Protein AF-A0A327UAU3-F1 (afdb_monomer)

Secondary structure (DSSP, 8-state):
----------------PPPPPTT-GGGSTT--TT----TTSSPS---TTTT-S--GGG---SSTTHHHHHHHHHHHHHHHHHHHHHHHH-

Solvent-accessible surface area (backbone atoms only — not comparable to full-atom values): 6390 Å² total; per-residue (Å²): 135,93,84,80,87,87,87,83,86,89,75,88,76,75,81,72,75,77,76,82,59,91,88,41,77,90,71,50,89,72,44,57,100,83,75,61,59,63,95,74,77,60,71,75,80,76,64,88,56,76,80,72,62,82,69,67,92,76,57,80,90,74,68,71,78,55,54,60,53,52,53,50,52,52,53,52,50,54,52,50,53,51,52,51,54,54,63,71,74,105

Mean predicted aligned error: 20.23 Å

Sequence (90 aa):
MYKSSPAANPGAMSEKHPDPDPDDPGHVPGLEPGGQVPPGETPPGEDSTAGAGPDERHNPAKGWSKAPVIVLAVIVAVFLVYFLAWAIEL

Structure (mmCIF, N/CA/C/O backbone):
data_AF-A0A327UAU3-F1
#
_entry.id   AF-A0A327UAU3-F1
#
loop_
_atom_site.group_PDB
_atom_site.id
_atom_site.type_symbol
_atom_site.label_atom_id
_atom_site.label_alt_id
_atom_site.label_comp_id
_atom_site.label_asym_id
_atom_site.label_entity_id
_atom_site.label_seq_id
_atom_site.pdbx_PDB_ins_code
_atom_site.Cartn_x
_atom_site.Cartn_y
_atom_site.Cartn_z
_atom_site.occupancy
_atom_site.B_iso_or_equiv
_atom_site.auth_seq_id
_atom_site.auth_comp_id
_atom_site.auth_asym_id
_atom_site.auth_atom_id
_atom_site.pdbx_PDB_model_num
ATOM 1 N N . MET A 1 1 ? -71.676 34.218 38.093 1.00 41.88 1 MET A N 1
ATOM 2 C CA . MET 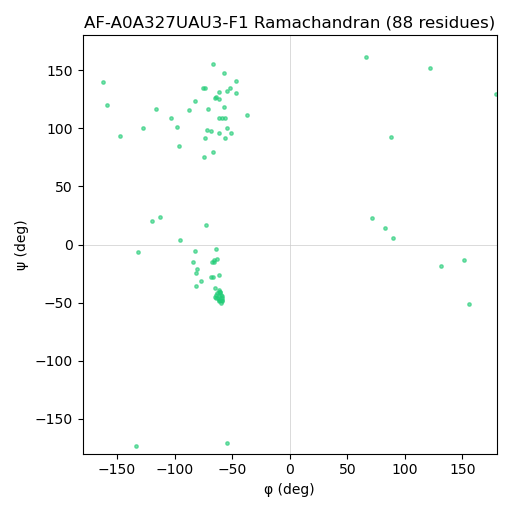A 1 1 ? -71.945 34.170 39.546 1.00 41.88 1 MET A CA 1
ATOM 3 C C . MET A 1 1 ? -70.613 34.288 40.270 1.00 41.88 1 MET A C 1
ATOM 5 O O . MET A 1 1 ? -69.825 33.359 40.209 1.00 41.88 1 MET A O 1
ATOM 9 N N . TYR A 1 2 ? -70.330 35.448 40.867 1.00 45.62 2 TYR A N 1
ATOM 10 C CA . TYR A 1 2 ? -69.241 35.600 41.839 1.00 45.62 2 TYR A CA 1
ATOM 11 C C . TYR A 1 2 ? -69.646 34.938 43.160 1.00 45.62 2 TYR A C 1
ATOM 13 O O . TYR A 1 2 ? -70.768 35.170 43.605 1.00 45.62 2 TYR A O 1
ATOM 21 N N . LYS A 1 3 ? -68.736 34.162 43.758 1.00 47.62 3 LYS A N 1
ATOM 22 C CA . LYS A 1 3 ? -68.613 33.787 45.186 1.00 47.62 3 LYS A CA 1
ATOM 23 C C . LYS A 1 3 ? -67.385 32.864 45.279 1.00 47.62 3 LYS A C 1
ATOM 25 O O . LYS A 1 3 ? -67.322 31.927 44.501 1.00 47.62 3 LYS A O 1
ATOM 30 N N . SER A 1 4 ? -66.378 32.992 46.131 1.00 50.22 4 SER A N 1
ATOM 31 C CA . SER A 1 4 ? -65.920 33.997 47.085 1.00 50.22 4 SER A CA 1
ATOM 32 C C . SER A 1 4 ? -64.449 33.645 47.380 1.00 50.22 4 SER A C 1
ATOM 34 O O . SER A 1 4 ? -64.101 32.474 47.480 1.00 50.22 4 SER A O 1
ATOM 36 N N . SER A 1 5 ? -63.624 34.682 47.485 1.00 53.97 5 SER A N 1
ATOM 37 C CA . SER A 1 5 ? -62.236 34.769 47.988 1.00 53.97 5 SER A CA 1
ATOM 38 C C . SER A 1 5 ? -62.069 34.211 49.432 1.00 53.97 5 SER A C 1
ATOM 40 O O . SER A 1 5 ? -63.092 33.901 50.044 1.00 53.97 5 SER A O 1
ATOM 42 N N . PRO A 1 6 ? -60.920 34.364 50.134 1.00 66.12 6 PRO A N 1
ATOM 43 C CA . PRO A 1 6 ? -59.498 34.066 49.861 1.00 66.12 6 PRO A CA 1
ATOM 44 C C . PRO A 1 6 ? -58.818 33.338 51.065 1.00 66.12 6 PRO A C 1
ATOM 46 O O . PRO A 1 6 ? -59.459 33.093 52.083 1.00 66.12 6 PRO A O 1
ATOM 49 N N . ALA A 1 7 ? -57.493 33.132 50.986 1.00 47.19 7 ALA A N 1
ATOM 50 C CA . ALA A 1 7 ? -56.503 33.307 52.075 1.00 47.19 7 ALA A CA 1
ATOM 51 C C . ALA A 1 7 ? -55.648 32.088 52.485 1.00 47.19 7 ALA A C 1
ATOM 53 O O . ALA A 1 7 ? -56.080 30.944 52.426 1.00 47.19 7 ALA A O 1
ATOM 54 N N . ALA A 1 8 ? -54.455 32.446 52.989 1.00 41.75 8 ALA A N 1
ATOM 55 C CA . ALA A 1 8 ? -53.352 31.657 53.559 1.00 41.75 8 ALA A CA 1
ATOM 56 C C . ALA A 1 8 ? -52.335 31.162 52.502 1.00 41.75 8 ALA A C 1
ATOM 58 O O . ALA A 1 8 ? -52.603 30.205 51.794 1.00 41.75 8 ALA A O 1
ATOM 59 N N . ASN A 1 9 ? -51.236 31.868 52.188 1.00 53.56 9 ASN A N 1
ATOM 60 C CA . ASN A 1 9 ? -50.100 32.332 53.019 1.00 53.56 9 ASN A CA 1
ATOM 61 C C . ASN A 1 9 ? -49.238 31.161 53.560 1.00 53.56 9 ASN A C 1
ATOM 63 O O . ASN A 1 9 ? -49.727 30.048 53.698 1.00 53.56 9 ASN A O 1
ATOM 67 N N . PRO A 1 10 ? -47.994 31.408 53.988 1.00 50.56 10 PRO A N 1
ATOM 68 C CA . PRO A 1 10 ? -46.739 31.413 53.245 1.00 50.56 10 PRO A CA 1
ATOM 69 C C . PRO A 1 10 ? -45.837 30.294 53.794 1.00 50.56 10 PRO A C 1
ATOM 71 O O . PRO A 1 10 ? -45.440 30.310 54.956 1.00 50.56 10 PRO A O 1
ATOM 74 N N . GLY A 1 11 ? -45.492 29.301 52.992 1.00 39.94 11 GLY A N 1
ATOM 75 C CA . GLY A 1 11 ? -44.721 28.178 53.509 1.00 39.94 11 GLY A CA 1
ATOM 76 C C . GLY A 1 11 ? -43.819 27.646 52.437 1.00 39.94 11 GLY A C 1
ATOM 77 O O . GLY A 1 11 ? -44.240 26.817 51.643 1.00 39.94 11 GLY A O 1
ATOM 78 N N . ALA A 1 12 ? -42.589 28.142 52.417 1.00 49.09 12 ALA A N 1
ATOM 79 C CA . ALA A 1 12 ? -41.477 27.455 51.799 1.00 49.09 12 ALA A CA 1
ATOM 80 C C . ALA A 1 12 ? -41.441 26.011 52.330 1.00 49.09 12 ALA A C 1
ATOM 82 O O . ALA A 1 12 ? -40.920 25.761 53.417 1.00 49.09 12 ALA A O 1
ATOM 83 N N . MET A 1 13 ? -42.026 25.060 51.598 1.00 49.16 13 MET A N 1
ATOM 84 C CA . MET A 1 13 ? -41.713 23.655 51.808 1.00 49.16 13 MET A CA 1
ATOM 85 C C . MET A 1 13 ? -40.328 23.443 51.218 1.00 49.16 13 MET A C 1
ATOM 87 O O . MET A 1 13 ? -40.152 23.241 50.023 1.00 49.16 13 MET A O 1
ATOM 91 N N . SER A 1 14 ? -39.338 23.600 52.091 1.00 51.03 14 SER A N 1
ATOM 92 C CA . SER A 1 14 ? -38.020 23.017 51.921 1.00 51.03 14 SER A CA 1
ATOM 93 C C . SER A 1 14 ? -38.223 21.517 51.705 1.00 51.03 14 SER A C 1
ATOM 95 O O . SER A 1 14 ? -38.501 20.788 52.659 1.00 51.03 14 SER A O 1
ATOM 97 N N . GLU A 1 15 ? -38.161 21.070 50.451 1.00 52.31 15 GLU A N 1
ATOM 98 C CA . GLU A 1 15 ? -38.041 19.656 50.101 1.00 52.31 15 GLU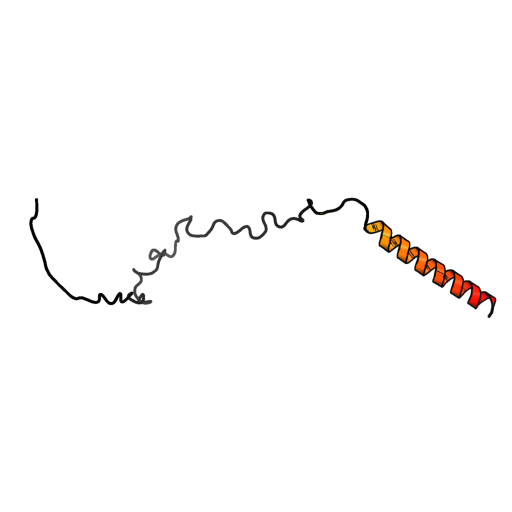 A CA 1
ATOM 99 C C . GLU A 1 15 ? -36.668 19.177 50.585 1.00 52.31 15 GLU A C 1
ATOM 101 O O . GLU A 1 15 ? -35.694 19.094 49.841 1.00 52.31 15 GLU A O 1
ATOM 106 N N . LYS A 1 16 ? -36.566 18.893 51.886 1.00 54.41 16 LYS A N 1
ATOM 107 C CA . LYS A 1 16 ? -35.524 18.008 52.393 1.00 54.41 16 LYS A CA 1
ATOM 108 C C . LYS A 1 16 ? -35.867 16.617 51.878 1.00 54.41 16 LYS A C 1
ATOM 110 O O . LYS A 1 16 ? -36.701 15.936 52.469 1.00 54.41 16 LYS A O 1
ATOM 115 N N . HIS A 1 17 ? -35.231 16.206 50.785 1.00 53.22 17 HIS A N 1
ATOM 116 C CA . HIS A 1 17 ? -35.063 14.784 50.517 1.00 53.22 17 HIS A CA 1
ATOM 117 C C . HIS A 1 17 ? -34.325 14.187 51.727 1.00 53.22 17 HIS A C 1
ATOM 119 O O . HIS A 1 17 ? -33.234 14.670 52.048 1.00 53.22 17 HIS A O 1
ATOM 125 N N . PRO A 1 18 ? -34.915 13.232 52.464 1.00 64.56 18 PRO A N 1
ATOM 126 C CA . PRO A 1 18 ? -34.171 12.521 53.488 1.00 64.56 18 PRO A CA 1
ATOM 127 C C . PRO A 1 18 ? -33.058 11.731 52.792 1.00 64.56 18 PRO A C 1
ATOM 129 O O . PRO A 1 18 ? -33.324 11.003 51.836 1.00 64.56 18 PRO A O 1
ATOM 132 N N . ASP A 1 19 ? -31.816 11.919 53.241 1.00 59.03 19 ASP A N 1
ATOM 133 C CA . ASP A 1 19 ? -30.721 11.027 52.857 1.00 59.03 19 ASP A CA 1
ATOM 134 C C . ASP A 1 19 ? -31.076 9.616 53.353 1.00 59.03 19 ASP A C 1
ATOM 136 O O . ASP A 1 19 ? -31.486 9.481 54.512 1.00 59.03 19 ASP A 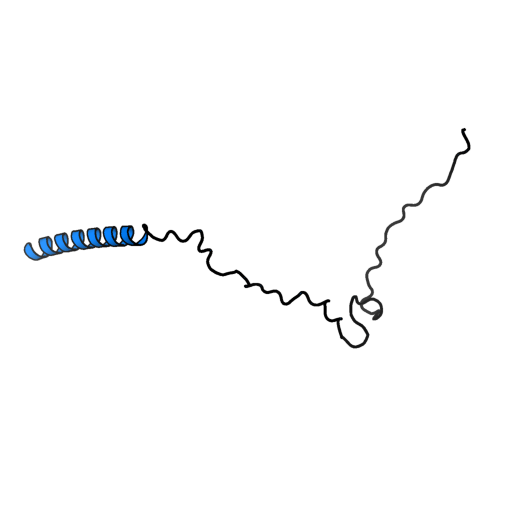O 1
ATOM 140 N N . PRO A 1 20 ? -30.976 8.578 52.505 1.00 61.72 20 PRO A N 1
ATOM 141 C CA . PRO A 1 20 ? -31.264 7.216 52.926 1.00 61.72 20 PRO A CA 1
ATOM 142 C C . PRO A 1 20 ? -30.242 6.781 53.982 1.00 61.72 20 PRO A C 1
ATOM 144 O O . PRO A 1 20 ? -29.032 6.869 53.767 1.00 61.72 20 PRO A O 1
ATOM 147 N N . ASP A 1 21 ? -30.747 6.332 55.129 1.00 60.53 21 ASP A N 1
ATOM 148 C CA . ASP A 1 21 ? -29.943 5.787 56.218 1.00 60.53 21 ASP A CA 1
ATOM 149 C C . ASP A 1 21 ? -29.386 4.413 55.792 1.00 60.53 21 ASP A C 1
ATOM 151 O O . ASP A 1 21 ? -30.176 3.499 55.533 1.00 60.53 21 ASP A O 1
ATOM 155 N N . PRO A 1 22 ? -28.054 4.236 55.674 1.00 58.88 22 PRO A N 1
ATOM 156 C CA . PRO A 1 22 ? -27.464 2.956 55.284 1.00 58.88 22 PRO A CA 1
ATOM 157 C C . PRO A 1 22 ? -27.689 1.845 56.323 1.00 58.88 22 PRO A C 1
ATOM 159 O O . PRO A 1 22 ? -27.506 0.674 55.990 1.00 58.88 22 PRO A O 1
ATOM 162 N N . ASP A 1 23 ? -28.093 2.194 57.549 1.00 60.66 23 ASP A N 1
ATOM 163 C CA . ASP A 1 23 ? -28.357 1.255 58.637 1.00 60.66 23 ASP A CA 1
ATOM 164 C C . ASP A 1 23 ? -29.847 0.856 58.748 1.00 60.66 23 ASP A C 1
ATOM 166 O O . ASP A 1 23 ? -30.198 0.090 59.649 1.00 60.66 23 ASP A O 1
ATOM 170 N N . ASP A 1 24 ? -30.722 1.317 57.835 1.00 61.28 24 ASP A N 1
ATOM 171 C CA . ASP A 1 24 ? -32.130 0.898 57.723 1.00 61.28 24 ASP A CA 1
ATOM 172 C C . ASP A 1 24 ? -32.317 -0.183 56.628 1.00 61.28 24 ASP A C 1
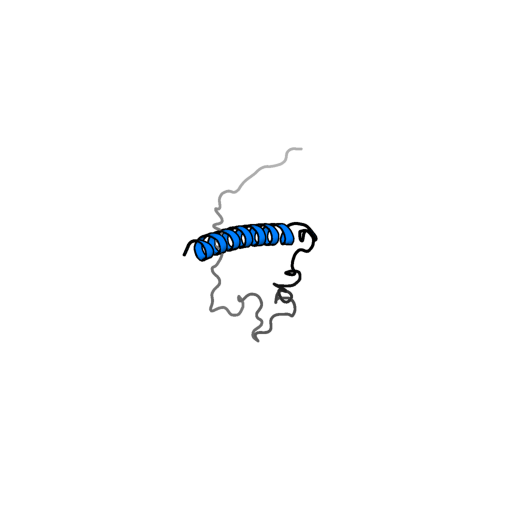ATOM 174 O O . ASP A 1 24 ? -32.424 0.132 55.436 1.00 61.28 24 ASP A O 1
ATOM 178 N N . PRO A 1 25 ? -32.429 -1.480 56.991 1.00 57.62 25 PRO A N 1
ATOM 179 C CA . PRO A 1 25 ? -32.616 -2.570 56.033 1.00 57.62 25 PRO A CA 1
ATOM 180 C C . PRO A 1 25 ? -33.962 -2.509 55.297 1.00 57.62 25 PRO A C 1
ATOM 182 O O . PRO A 1 25 ? -34.158 -3.242 54.332 1.00 57.62 25 PRO A O 1
ATOM 185 N N . GLY A 1 26 ? -34.914 -1.690 55.760 1.00 57.16 26 GLY A N 1
ATOM 186 C CA . GLY A 1 26 ? -36.206 -1.477 55.109 1.00 57.16 26 GLY A CA 1
ATOM 187 C C . GLY A 1 26 ? -36.163 -0.458 53.968 1.00 57.16 26 GLY A C 1
ATOM 188 O O . GLY A 1 26 ? -37.173 -0.272 53.288 1.00 57.16 26 GLY A O 1
ATOM 189 N N . HIS A 1 27 ? -35.023 0.209 53.760 1.00 55.66 27 HIS A N 1
ATOM 190 C CA . HIS A 1 27 ? -34.831 1.261 52.758 1.00 55.66 27 HIS A CA 1
ATOM 191 C C . HIS A 1 27 ? -33.749 0.935 51.718 1.00 55.66 27 HIS A C 1
ATOM 193 O O . HIS A 1 27 ? -33.270 1.832 51.026 1.00 55.66 27 HIS A O 1
ATOM 199 N N . VAL A 1 28 ? -33.395 -0.343 51.540 1.00 56.00 28 VAL A N 1
ATOM 200 C CA . VAL A 1 28 ? -32.605 -0.788 50.381 1.00 56.00 28 VAL A CA 1
ATOM 201 C C . VAL A 1 28 ? -33.541 -1.121 49.209 1.00 56.00 28 VAL A C 1
ATOM 203 O O . VAL A 1 28 ? -34.356 -2.041 49.314 1.00 56.00 28 VAL A O 1
ATOM 206 N N . PRO A 1 29 ? -33.480 -0.392 48.078 1.00 59.25 29 PRO A N 1
ATOM 207 C CA . PRO A 1 29 ? -34.287 -0.733 46.912 1.00 59.25 29 PRO A CA 1
ATOM 208 C C . PRO A 1 29 ? -33.924 -2.135 46.393 1.00 59.25 29 PRO A C 1
ATOM 210 O O . PRO A 1 29 ? -32.760 -2.405 46.106 1.00 59.25 29 PRO A O 1
ATOM 213 N N . GLY A 1 30 ? -34.919 -3.018 46.262 1.00 57.16 30 GLY A N 1
ATOM 214 C CA . GLY A 1 30 ? -34.792 -4.297 45.547 1.00 57.16 30 GLY A CA 1
ATOM 215 C C . GLY A 1 30 ? -34.174 -5.474 46.312 1.00 57.16 30 GLY A C 1
ATOM 216 O O . GLY A 1 30 ? -33.808 -6.457 45.674 1.00 57.16 30 GLY A O 1
ATOM 217 N N . LEU A 1 31 ? -34.043 -5.416 47.641 1.00 58.81 31 LEU A N 1
ATOM 218 C CA . LEU A 1 31 ? -33.510 -6.534 48.428 1.00 58.81 31 LEU A CA 1
ATOM 219 C C . LEU A 1 31 ? -34.461 -6.897 49.574 1.00 58.81 31 LEU A C 1
ATOM 221 O O . LEU A 1 31 ? -34.429 -6.272 50.631 1.00 58.81 31 LEU A O 1
ATOM 225 N N . GLU A 1 32 ? -35.274 -7.947 49.422 1.00 62.41 32 GLU A N 1
ATOM 226 C CA . GLU A 1 32 ? -35.818 -8.628 50.597 1.00 62.41 32 GLU A CA 1
ATOM 227 C C . GLU A 1 32 ? -34.657 -9.121 51.492 1.00 62.41 32 GLU A C 1
ATOM 229 O O . GLU A 1 32 ? -33.600 -9.508 50.971 1.00 62.41 32 GLU A O 1
ATOM 234 N N . PRO A 1 33 ? -34.828 -9.168 52.832 1.00 58.59 33 PRO A N 1
ATOM 235 C CA . PRO A 1 33 ? -33.874 -9.802 53.743 1.00 58.59 33 PRO A CA 1
ATOM 236 C C . PRO A 1 33 ? -33.647 -11.274 53.347 1.00 58.59 33 PRO A C 1
ATOM 238 O O . PRO A 1 33 ? -34.403 -12.166 53.726 1.00 58.59 33 PRO A O 1
ATOM 241 N N . GLY A 1 34 ? -32.643 -11.528 52.508 1.00 63.22 34 GLY A N 1
ATOM 242 C CA . GLY A 1 34 ? -32.490 -12.797 51.789 1.00 63.22 34 GLY A CA 1
ATOM 243 C C . GLY A 1 34 ? -31.771 -12.693 50.438 1.00 63.22 34 GLY A C 1
ATOM 244 O O . GLY A 1 34 ? -31.344 -13.721 49.917 1.00 63.22 34 GLY A O 1
ATOM 245 N N . GLY A 1 35 ? -31.582 -11.483 49.895 1.00 67.06 35 GLY A N 1
ATOM 246 C CA . GLY A 1 35 ? -30.657 -11.229 48.780 1.00 67.06 35 GLY A CA 1
ATOM 247 C C . GLY A 1 35 ? -31.108 -11.770 47.420 1.00 67.06 35 GLY A C 1
ATOM 248 O O . GLY A 1 35 ? -30.271 -12.006 46.551 1.00 67.06 35 GLY A O 1
ATOM 249 N N . GLN A 1 36 ? -32.409 -11.993 47.231 1.00 60.94 36 GLN A N 1
ATOM 250 C CA . GLN A 1 36 ? -32.969 -12.423 45.951 1.00 60.94 36 GLN A CA 1
ATOM 251 C C . GLN A 1 36 ? -33.633 -11.227 45.273 1.00 60.94 36 GLN A C 1
ATOM 253 O O . GLN A 1 36 ? -34.676 -10.774 45.717 1.00 60.94 36 GLN A O 1
ATOM 258 N N . VAL A 1 37 ? -33.029 -10.722 44.199 1.00 61.75 37 VAL A N 1
ATOM 259 C CA . VAL A 1 37 ? -33.684 -9.761 43.302 1.00 61.75 37 VAL A CA 1
ATOM 260 C C . VAL A 1 37 ? -34.701 -10.507 42.423 1.00 61.75 37 VAL A C 1
ATOM 262 O O . VAL A 1 37 ? -34.365 -11.576 41.897 1.00 61.75 37 VAL A O 1
ATOM 265 N N . PRO A 1 38 ? -35.931 -9.995 42.236 1.00 64.12 38 PRO A N 1
ATOM 266 C CA . PRO A 1 38 ? -36.899 -10.588 41.322 1.00 64.12 38 PRO A CA 1
ATOM 267 C C . PRO A 1 38 ? -36.305 -10.802 39.916 1.00 64.12 38 PRO A C 1
ATOM 269 O O . PRO A 1 38 ? -35.657 -9.898 39.376 1.00 64.12 38 PRO A O 1
ATOM 272 N N . PRO A 1 39 ? -36.519 -11.975 39.286 1.00 65.12 39 PRO A N 1
ATOM 273 C CA . PRO A 1 39 ? -36.122 -12.205 37.901 1.00 65.12 39 PRO A CA 1
ATOM 274 C C . PRO A 1 39 ? -36.761 -11.150 36.983 1.00 65.12 39 PRO A C 1
ATOM 276 O O . PRO A 1 39 ? -37.972 -11.158 36.772 1.00 65.12 39 PRO A O 1
ATOM 279 N N . GLY A 1 40 ? -35.944 -10.226 36.470 1.00 61.81 40 GLY A N 1
ATOM 280 C CA . GLY A 1 40 ? -36.384 -9.056 35.697 1.00 61.81 40 GLY A CA 1
ATOM 281 C C . GLY A 1 40 ? -35.772 -7.723 36.147 1.00 61.81 40 GLY A C 1
ATOM 282 O O . GLY A 1 40 ? -35.754 -6.787 35.358 1.00 61.81 40 GLY A O 1
ATOM 283 N N . GLU A 1 41 ? -35.225 -7.652 37.367 1.00 61.84 41 GLU A N 1
ATOM 284 C CA . GLU A 1 41 ? -34.484 -6.481 37.887 1.00 61.84 41 GLU A CA 1
ATOM 285 C C . GLU A 1 41 ? -33.005 -6.474 37.452 1.00 61.84 41 GLU A C 1
ATOM 287 O O . GLU A 1 41 ? -32.315 -5.461 37.532 1.00 61.84 41 GLU A O 1
ATOM 292 N N . THR A 1 42 ? -32.496 -7.609 36.962 1.00 64.56 42 THR A N 1
ATOM 293 C CA . THR A 1 42 ? -31.262 -7.632 36.170 1.00 64.56 42 THR A CA 1
ATOM 294 C C . THR A 1 42 ? -31.647 -7.276 34.736 1.00 64.56 42 THR A C 1
ATOM 296 O O . THR A 1 42 ? -32.500 -7.975 34.177 1.00 64.56 42 THR A O 1
ATOM 299 N N . PRO A 1 43 ? -31.060 -6.229 34.122 1.00 63.94 43 PRO A N 1
ATOM 300 C CA . PRO A 1 43 ? -31.252 -5.959 32.703 1.00 63.94 43 PRO A CA 1
ATOM 301 C C . PRO A 1 43 ? -31.089 -7.256 31.892 1.00 63.94 43 PRO A C 1
ATOM 303 O O . PRO A 1 43 ? -30.221 -8.070 32.239 1.00 63.94 43 PRO A O 1
ATOM 306 N N . PRO A 1 44 ? -31.914 -7.494 30.848 1.00 70.62 44 PRO A N 1
ATOM 307 C CA . PRO A 1 44 ? -31.713 -8.619 29.941 1.00 70.62 44 PRO A CA 1
ATOM 308 C C . PRO A 1 44 ? -30.243 -8.648 29.554 1.00 70.62 44 PRO A C 1
ATOM 310 O O . PRO A 1 44 ? -29.721 -7.583 29.224 1.00 70.62 44 PRO A O 1
ATOM 313 N N . GLY A 1 45 ? -29.605 -9.823 29.661 1.00 62.62 45 GLY A N 1
ATOM 314 C CA . GLY A 1 45 ? -28.164 -9.984 29.472 1.00 62.62 45 GLY A CA 1
ATOM 315 C C . GLY A 1 45 ? -27.686 -9.074 28.355 1.00 62.62 45 GLY A C 1
ATOM 316 O O . GLY A 1 45 ? -28.130 -9.228 27.218 1.00 62.62 45 GLY A O 1
ATOM 317 N N . GLU A 1 46 ? -26.913 -8.060 28.737 1.00 59.56 46 GLU A N 1
ATOM 318 C CA . GLU A 1 46 ? -26.515 -6.976 27.857 1.00 59.56 46 GLU A CA 1
ATOM 319 C C . GLU A 1 46 ? -25.717 -7.598 26.722 1.00 59.56 46 GLU A C 1
ATOM 321 O O . GLU A 1 46 ? -24.527 -7.889 26.868 1.00 59.56 46 GLU A O 1
ATOM 326 N N . ASP A 1 47 ? -26.379 -7.873 25.602 1.00 61.84 47 ASP A N 1
ATOM 327 C CA . ASP A 1 47 ? -25.718 -8.401 24.427 1.00 61.84 47 ASP A CA 1
ATOM 328 C C . ASP A 1 47 ? -24.941 -7.244 23.794 1.00 61.84 47 ASP A C 1
ATOM 330 O O . ASP A 1 47 ? -25.346 -6.631 22.811 1.00 61.84 47 ASP A O 1
ATOM 334 N N . SER A 1 48 ? -23.816 -6.899 24.428 1.00 64.00 48 SER A N 1
ATOM 335 C CA . SER A 1 48 ? -22.917 -5.799 24.059 1.00 64.00 48 SER A CA 1
ATOM 336 C C . SER A 1 48 ? -22.263 -6.021 22.692 1.00 64.00 48 SER A C 1
ATOM 338 O O . SER A 1 48 ? -21.509 -5.179 22.206 1.00 64.00 48 SER A O 1
ATOM 340 N N . THR A 1 49 ? -22.526 -7.174 22.075 1.00 69.06 49 THR A N 1
ATOM 341 C CA . THR A 1 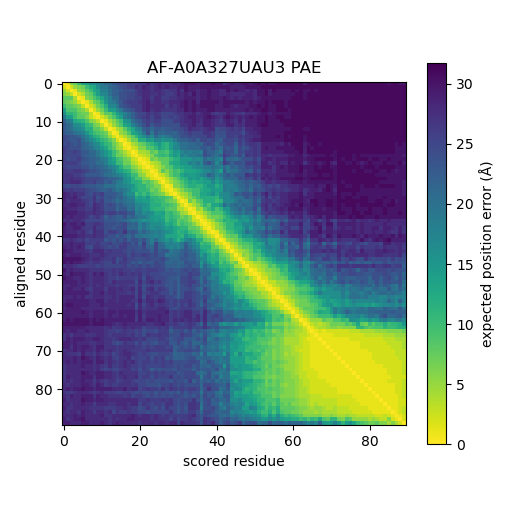49 ? -21.930 -7.604 20.815 1.00 69.06 49 THR A CA 1
ATOM 342 C C . THR A 1 49 ? -22.944 -8.111 19.792 1.00 69.06 49 THR A C 1
ATOM 344 O O . THR A 1 49 ? -22.553 -8.335 18.643 1.00 69.06 49 THR A O 1
ATOM 347 N N . ALA A 1 50 ? -24.231 -8.253 20.138 1.00 66.81 50 ALA A N 1
ATOM 348 C CA . ALA A 1 50 ? -25.274 -8.578 19.168 1.00 66.81 50 ALA A CA 1
ATOM 349 C C . ALA A 1 50 ? -25.323 -7.502 18.084 1.00 66.81 50 ALA A C 1
ATOM 351 O O . ALA A 1 50 ? -25.736 -6.368 18.310 1.00 66.81 50 ALA A O 1
ATOM 352 N N . GLY A 1 51 ? -24.883 -7.863 16.880 1.00 67.38 51 GLY A N 1
ATOM 353 C CA . GLY A 1 51 ? -24.848 -6.947 15.743 1.00 67.38 51 GLY A CA 1
ATOM 354 C C . GLY A 1 51 ? -23.557 -6.139 15.593 1.00 67.38 51 GLY A C 1
ATOM 355 O O . GLY A 1 51 ? -23.472 -5.354 14.656 1.00 67.38 51 GLY A O 1
ATOM 356 N N . ALA A 1 52 ? -22.519 -6.378 16.405 1.00 74.44 52 ALA A N 1
ATOM 357 C CA . ALA A 1 52 ? -21.178 -5.803 16.207 1.00 74.44 52 ALA A CA 1
ATOM 358 C C . ALA A 1 52 ? -20.403 -6.434 15.024 1.00 74.44 52 ALA A C 1
ATOM 360 O O . ALA A 1 52 ? -19.179 -6.321 14.928 1.00 74.44 52 ALA A O 1
ATOM 361 N N . GLY A 1 53 ? -21.108 -7.134 14.131 1.00 76.50 53 GLY A N 1
ATOM 362 C CA . GLY A 1 53 ? -20.544 -7.661 12.899 1.00 76.50 53 GLY A CA 1
ATOM 363 C C . GLY A 1 53 ? -20.143 -6.528 11.944 1.00 76.50 53 GLY A C 1
ATOM 364 O O . GLY A 1 53 ? -20.693 -5.427 12.026 1.00 76.50 53 GLY A O 1
ATOM 365 N N . PRO A 1 54 ? -19.189 -6.769 11.031 1.00 74.94 54 PRO A N 1
ATOM 366 C CA . PRO A 1 54 ? -18.803 -5.781 10.032 1.00 74.94 54 PRO A CA 1
ATOM 367 C C . PRO A 1 54 ? -20.017 -5.294 9.230 1.00 74.94 54 PRO A C 1
ATOM 369 O O . PRO A 1 54 ? -20.806 -6.101 8.745 1.00 74.94 54 PRO A O 1
ATOM 372 N N . ASP A 1 55 ? -20.160 -3.976 9.062 1.00 77.19 55 ASP A N 1
ATOM 373 C CA . ASP A 1 55 ? -21.203 -3.418 8.201 1.00 77.19 55 ASP A CA 1
ATOM 374 C C . ASP A 1 55 ? -20.869 -3.675 6.725 1.00 77.19 55 ASP A C 1
ATOM 376 O O . ASP A 1 55 ? -20.099 -2.952 6.088 1.00 77.19 55 ASP A O 1
ATOM 380 N N . GLU A 1 56 ? -21.472 -4.719 6.167 1.00 76.44 56 GLU A N 1
ATOM 381 C CA . GLU A 1 56 ? -21.263 -5.147 4.784 1.00 76.44 56 GLU A CA 1
ATOM 382 C C . GLU A 1 56 ? -21.810 -4.143 3.755 1.00 76.44 56 GLU A C 1
ATOM 384 O O . GLU A 1 56 ? -21.418 -4.190 2.587 1.00 76.44 56 GLU A O 1
ATOM 389 N N . ARG A 1 57 ? -22.654 -3.181 4.173 1.00 76.44 57 ARG A N 1
ATOM 390 C CA . ARG A 1 57 ? -23.192 -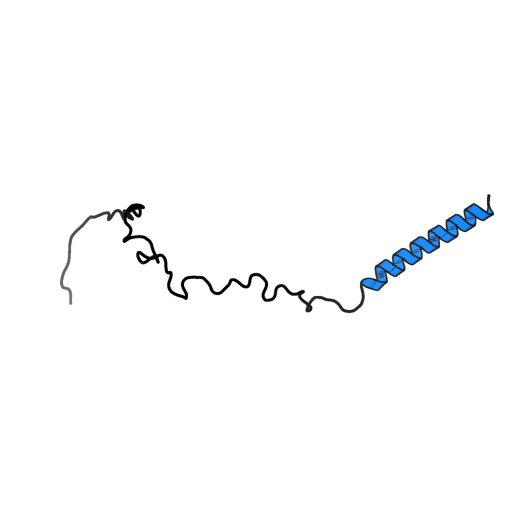2.122 3.294 1.00 76.44 57 ARG A CA 1
ATOM 391 C C . ARG A 1 57 ? -22.097 -1.229 2.710 1.00 76.44 57 ARG A C 1
ATOM 393 O O . ARG A 1 57 ? -22.277 -0.676 1.627 1.00 76.44 57 ARG A O 1
ATOM 400 N N . HIS A 1 58 ? -20.963 -1.117 3.401 1.00 69.25 58 HIS A N 1
ATOM 401 C CA . HIS A 1 58 ? -19.834 -0.265 3.027 1.00 69.25 58 HIS A CA 1
ATOM 402 C C . HIS A 1 58 ? -18.588 -1.067 2.638 1.00 69.25 58 HIS A C 1
ATOM 404 O O . HIS A 1 58 ? -17.476 -0.549 2.711 1.00 69.25 58 HIS A O 1
ATOM 410 N N . ASN A 1 59 ? -18.757 -2.321 2.208 1.00 69.44 59 ASN A N 1
ATOM 411 C CA . ASN A 1 59 ? -17.675 -3.146 1.682 1.00 69.44 59 ASN A CA 1
ATOM 412 C C . ASN A 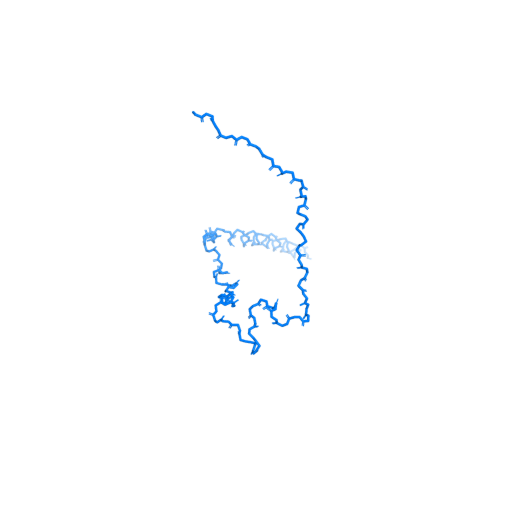1 59 ? -17.655 -3.084 0.141 1.00 69.44 59 ASN A C 1
ATOM 414 O O . ASN A 1 59 ? -18.260 -3.939 -0.515 1.00 69.44 59 ASN A O 1
ATOM 418 N N . PRO A 1 60 ? -17.015 -2.075 -0.489 1.00 71.06 60 PRO A N 1
ATOM 419 C CA . PRO A 1 60 ? -16.976 -1.984 -1.942 1.00 71.06 60 PRO A CA 1
ATOM 420 C C . PRO A 1 60 ? -16.262 -3.212 -2.525 1.00 71.06 60 PRO A C 1
ATOM 422 O O . PRO A 1 60 ? -15.044 -3.353 -2.439 1.00 71.06 60 PRO A O 1
ATOM 425 N N . ALA A 1 61 ? -17.028 -4.093 -3.174 1.00 64.62 61 ALA A N 1
ATOM 426 C CA . ALA A 1 61 ? -16.580 -5.412 -3.631 1.00 64.62 61 ALA A CA 1
ATOM 427 C C . ALA A 1 61 ? -15.461 -5.397 -4.693 1.00 64.62 61 ALA A C 1
ATOM 429 O O . ALA A 1 61 ? -14.902 -6.442 -5.042 1.00 64.62 61 ALA A O 1
ATOM 430 N N . LYS A 1 62 ? -15.154 -4.244 -5.293 1.00 66.06 62 LYS A N 1
ATOM 431 C CA . LYS A 1 62 ? -14.208 -4.181 -6.405 1.00 66.06 62 LYS A CA 1
ATOM 432 C C . LYS A 1 62 ? -13.643 -2.776 -6.567 1.00 66.06 62 LYS A C 1
ATOM 434 O O . LYS A 1 62 ? -14.373 -1.845 -6.874 1.00 66.06 62 LYS A O 1
ATOM 439 N N . GLY A 1 63 ? -12.325 -2.642 -6.460 1.00 70.00 63 GLY A N 1
ATOM 440 C CA . GLY A 1 63 ? -11.630 -1.486 -7.030 1.00 70.00 63 GLY A CA 1
ATOM 441 C C . GLY A 1 63 ? -10.305 -1.186 -6.359 1.00 70.00 63 GLY A C 1
ATOM 442 O O . GLY A 1 63 ? -9.279 -1.113 -7.032 1.00 70.00 63 GLY A O 1
ATOM 443 N N . TRP A 1 64 ? -10.304 -1.086 -5.032 1.00 79.31 64 TRP A N 1
ATOM 444 C CA . TRP A 1 64 ? -9.148 -0.533 -4.332 1.00 79.31 64 TRP A CA 1
ATOM 445 C C . TRP A 1 64 ? -8.006 -1.528 -4.119 1.00 79.31 64 TRP A C 1
ATOM 447 O O . TRP A 1 64 ? -6.864 -1.111 -4.078 1.00 79.31 64 TRP A O 1
ATOM 457 N N . SER A 1 65 ? -8.246 -2.842 -4.091 1.00 78.81 65 SER A N 1
ATOM 458 C CA . SER A 1 65 ? -7.160 -3.818 -3.876 1.00 78.81 65 SER A CA 1
ATOM 459 C C . SER A 1 65 ? -6.144 -3.875 -5.022 1.00 78.81 65 SER A C 1
ATOM 461 O O . SER A 1 65 ? -4.988 -4.216 -4.804 1.00 78.81 65 SER A O 1
ATOM 463 N N . LYS A 1 66 ? -6.552 -3.559 -6.258 1.00 87.31 66 LYS A N 1
ATOM 464 C CA . LYS A 1 66 ? -5.666 -3.676 -7.428 1.00 87.31 66 LYS A CA 1
ATOM 465 C C . LYS A 1 66 ? -4.735 -2.479 -7.580 1.00 87.31 66 LYS A C 1
ATOM 467 O O . LYS A 1 66 ? -3.598 -2.655 -8.002 1.00 87.31 66 LYS A O 1
ATOM 472 N N . ALA A 1 67 ? -5.208 -1.279 -7.252 1.00 91.25 67 ALA A N 1
ATOM 473 C CA . ALA A 1 67 ? -4.451 -0.055 -7.494 1.00 91.25 67 ALA A CA 1
ATOM 474 C C . ALA A 1 67 ? -3.110 -0.014 -6.723 1.00 91.25 67 ALA A C 1
ATOM 476 O O . ALA A 1 67 ? -2.085 0.174 -7.375 1.00 91.25 67 ALA A O 1
ATOM 477 N N . PRO A 1 68 ? -3.045 -0.295 -5.404 1.00 93.56 68 PRO A N 1
ATOM 478 C CA . PRO A 1 68 ? -1.785 -0.352 -4.664 1.00 93.56 68 PRO A CA 1
ATOM 479 C C . PRO A 1 68 ? -0.833 -1.429 -5.190 1.00 93.56 68 PRO A C 1
ATOM 481 O O . PRO A 1 68 ? 0.365 -1.188 -5.291 1.00 93.56 68 PRO A O 1
ATOM 484 N N . VAL A 1 69 ? -1.362 -2.596 -5.578 1.00 95.75 69 VAL A N 1
ATOM 485 C CA . VAL A 1 69 ? -0.554 -3.700 -6.122 1.00 95.75 69 VAL A CA 1
ATOM 486 C C . VAL A 1 69 ? 0.107 -3.296 -7.440 1.00 95.75 69 VAL A C 1
ATOM 488 O O . VAL A 1 69 ? 1.294 -3.545 -7.633 1.00 9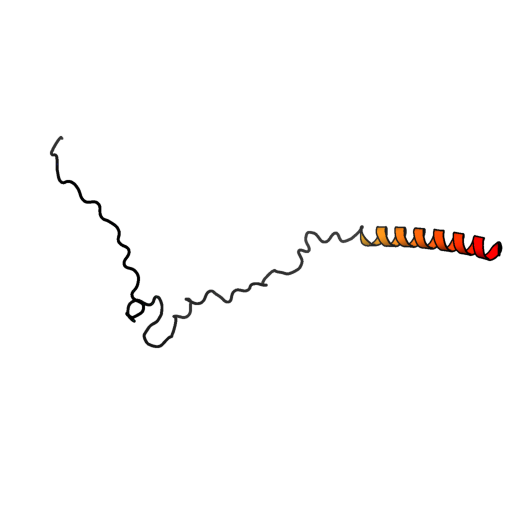5.75 69 VAL A O 1
ATOM 491 N N . ILE A 1 70 ? -0.635 -2.633 -8.331 1.00 96.56 70 ILE A N 1
ATOM 492 C CA . ILE A 1 70 ? -0.102 -2.142 -9.609 1.00 96.56 70 ILE A CA 1
ATOM 493 C C . ILE A 1 70 ? 0.961 -1.065 -9.371 1.00 96.56 70 ILE A C 1
ATOM 495 O O . ILE A 1 70 ? 2.030 -1.129 -9.972 1.00 96.56 70 ILE A O 1
ATOM 499 N N . VAL A 1 71 ? 0.704 -0.109 -8.473 1.00 97.38 71 VAL A N 1
ATOM 500 C CA . VAL A 1 71 ? 1.674 0.943 -8.123 1.00 97.38 71 VAL A CA 1
ATOM 501 C C . VAL A 1 71 ? 2.971 0.330 -7.593 1.00 97.38 71 VAL A C 1
ATOM 503 O O . VAL A 1 71 ? 4.052 0.687 -8.057 1.00 97.38 71 VAL A O 1
ATOM 506 N N . LEU A 1 72 ? 2.871 -0.641 -6.683 1.00 98.19 72 LEU A N 1
ATOM 507 C CA . LEU A 1 72 ? 4.031 -1.344 -6.140 1.00 98.19 72 LEU A CA 1
ATOM 508 C C . LEU A 1 72 ? 4.814 -2.081 -7.238 1.00 98.19 72 LEU A C 1
ATOM 510 O O . LEU A 1 72 ? 6.038 -1.981 -7.289 1.00 98.19 72 LEU A O 1
ATOM 514 N N . ALA A 1 73 ? 4.120 -2.781 -8.140 1.00 98.25 73 ALA A N 1
ATOM 515 C CA . ALA A 1 73 ? 4.748 -3.501 -9.245 1.00 98.25 73 A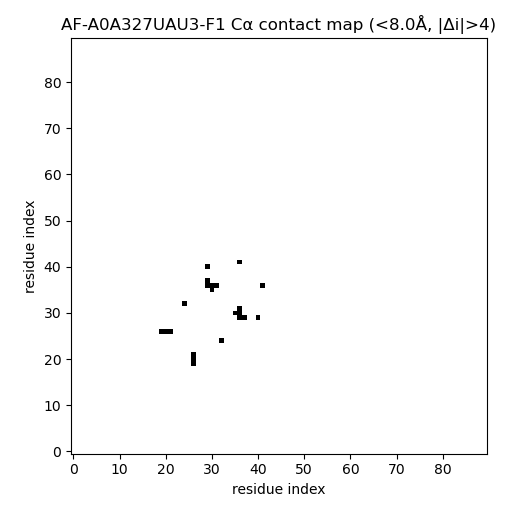LA A CA 1
ATOM 516 C C . ALA A 1 73 ? 5.531 -2.563 -10.180 1.00 98.25 73 ALA A C 1
ATOM 518 O O . ALA A 1 73 ? 6.644 -2.894 -10.587 1.00 98.25 73 ALA A O 1
ATOM 519 N N . VAL A 1 74 ? 4.988 -1.377 -10.478 1.00 98.62 74 VAL A N 1
ATOM 520 C CA . VAL A 1 74 ? 5.681 -0.356 -11.282 1.00 98.62 74 VAL A CA 1
ATOM 521 C C . VAL A 1 74 ? 6.934 0.144 -10.566 1.00 98.62 74 VAL A C 1
ATOM 523 O O . VAL A 1 74 ? 7.995 0.208 -11.180 1.00 98.62 74 VAL A O 1
ATOM 526 N N . ILE A 1 75 ? 6.840 0.451 -9.269 1.00 98.75 75 ILE A N 1
ATOM 527 C CA . ILE A 1 75 ? 7.990 0.902 -8.473 1.00 98.75 75 ILE A CA 1
ATOM 528 C C . ILE A 1 75 ? 9.100 -0.156 -8.495 1.00 98.75 75 ILE A C 1
ATOM 530 O O . ILE A 1 75 ? 10.248 0.163 -8.801 1.00 98.75 75 ILE A O 1
ATOM 534 N N . VAL A 1 76 ? 8.759 -1.422 -8.237 1.00 98.69 76 VAL A N 1
ATOM 535 C CA . VAL A 1 76 ? 9.717 -2.539 -8.281 1.00 98.69 76 VAL A CA 1
ATOM 536 C C . VAL A 1 76 ? 10.359 -2.662 -9.664 1.00 98.69 76 VAL A C 1
ATOM 538 O O . VAL A 1 76 ? 11.575 -2.807 -9.751 1.00 98.69 76 VAL A O 1
ATOM 541 N N . ALA A 1 77 ? 9.578 -2.558 -10.742 1.00 98.62 77 ALA A N 1
ATOM 542 C CA . ALA A 1 77 ? 10.106 -2.617 -12.103 1.00 98.62 77 ALA A CA 1
ATOM 543 C C . ALA A 1 77 ? 11.117 -1.493 -12.387 1.00 98.62 77 ALA A C 1
ATOM 545 O O . ALA A 1 77 ? 12.164 -1.754 -12.975 1.00 98.62 77 ALA A O 1
ATOM 546 N N . VAL A 1 78 ? 10.851 -0.266 -11.924 1.00 98.69 78 VAL A N 1
ATOM 547 C CA . VAL A 1 78 ? 11.782 0.868 -12.065 1.00 98.69 78 VAL A CA 1
ATOM 548 C C . VAL A 1 78 ? 13.100 0.592 -11.341 1.00 98.69 78 VAL A C 1
ATOM 550 O O . VAL A 1 78 ? 14.166 0.757 -11.934 1.00 98.69 78 VAL A O 1
ATOM 553 N N . PHE A 1 79 ? 13.047 0.125 -10.090 1.00 98.62 79 PHE A N 1
ATOM 554 C CA . PHE A 1 79 ? 14.257 -0.225 -9.341 1.00 98.62 79 PHE A CA 1
ATOM 555 C C . PHE A 1 79 ? 15.031 -1.372 -9.994 1.00 98.62 79 PHE A C 1
ATOM 557 O O . PHE A 1 79 ? 16.252 -1.296 -10.088 1.00 98.62 79 PHE A O 1
ATOM 564 N N . LEU A 1 80 ? 14.343 -2.408 -10.484 1.00 98.50 80 LEU A N 1
ATOM 565 C CA . LEU A 1 80 ? 14.987 -3.508 -11.201 1.00 98.50 80 LEU A CA 1
ATOM 566 C C . LEU A 1 80 ? 15.737 -3.008 -12.436 1.00 98.50 80 LEU A C 1
ATOM 568 O O . LEU A 1 80 ? 16.903 -3.344 -12.603 1.00 98.50 80 LEU A O 1
ATOM 572 N N . VAL A 1 81 ? 15.108 -2.171 -13.266 1.00 98.44 81 VAL A N 1
ATOM 573 C CA . VAL A 1 81 ? 15.768 -1.586 -14.445 1.00 98.44 81 VAL A CA 1
ATOM 574 C C . VAL A 1 81 ? 16.989 -0.760 -14.040 1.00 98.44 81 VAL A C 1
ATOM 576 O O . VAL A 1 81 ? 18.044 -0.902 -14.655 1.00 98.44 81 VAL A O 1
ATOM 579 N N . TYR A 1 82 ? 16.874 0.054 -12.989 1.00 98.12 82 TYR A N 1
ATOM 580 C CA . TYR A 1 82 ? 17.990 0.843 -12.469 1.00 98.12 82 TYR A CA 1
ATOM 581 C C . TYR A 1 82 ? 19.169 -0.037 -12.028 1.00 98.12 82 TYR A C 1
ATOM 583 O O . TYR A 1 82 ? 20.299 0.190 -12.458 1.00 98.12 82 TYR A O 1
ATOM 591 N N . PHE A 1 83 ? 18.916 -1.070 -11.219 1.00 97.94 83 PHE A N 1
ATOM 592 C CA . PHE A 1 83 ? 19.969 -1.978 -10.764 1.00 97.94 83 PHE A CA 1
ATOM 593 C C . PHE A 1 83 ? 20.585 -2.778 -11.908 1.00 97.94 83 PHE A C 1
ATOM 595 O O . PHE A 1 83 ? 21.790 -2.994 -11.897 1.00 97.94 83 PHE A O 1
ATOM 602 N N . LEU A 1 84 ? 19.791 -3.196 -12.898 1.00 97.69 84 LEU A N 1
ATOM 603 C CA . LEU A 1 84 ? 20.306 -3.873 -14.088 1.00 97.69 84 LEU A CA 1
ATOM 604 C C . LEU A 1 84 ? 21.243 -2.961 -14.885 1.00 97.69 84 LEU A C 1
ATOM 606 O O . LEU A 1 84 ? 22.319 -3.402 -15.268 1.00 97.69 84 LEU A O 1
ATOM 610 N N . ALA A 1 85 ? 20.861 -1.702 -15.109 1.00 97.12 85 ALA A N 1
ATOM 611 C CA . ALA A 1 85 ? 21.717 -0.735 -15.792 1.00 97.12 85 ALA A CA 1
ATOM 612 C C . ALA A 1 85 ? 23.033 -0.519 -15.028 1.00 97.12 85 ALA A C 1
ATOM 614 O O . ALA A 1 85 ? 24.106 -0.635 -15.611 1.00 97.12 85 ALA A O 1
ATOM 615 N N . TRP A 1 86 ? 22.946 -0.299 -13.713 1.00 97.19 86 TRP A N 1
ATOM 616 C CA . TRP A 1 86 ? 24.116 -0.131 -12.852 1.00 97.19 86 TRP A CA 1
ATOM 617 C C . TRP A 1 86 ? 25.025 -1.370 -12.830 1.00 97.19 86 TRP A C 1
ATOM 619 O O . TRP A 1 86 ? 26.240 -1.240 -12.892 1.00 97.19 86 TRP A O 1
ATOM 629 N N . ALA A 1 87 ? 24.449 -2.575 -12.791 1.00 94.88 87 ALA A N 1
ATOM 630 C CA . ALA A 1 87 ? 25.199 -3.832 -12.803 1.00 94.88 87 ALA A CA 1
ATOM 631 C C . ALA A 1 87 ? 25.899 -4.115 -14.140 1.00 94.88 87 ALA A C 1
ATOM 633 O O . ALA A 1 87 ? 26.900 -4.821 -14.147 1.00 94.88 87 ALA A O 1
ATOM 634 N N . ILE A 1 88 ? 25.367 -3.608 -15.257 1.00 97.12 88 ILE A N 1
ATOM 635 C CA . ILE A 1 88 ? 26.001 -3.718 -16.580 1.00 97.12 88 ILE A CA 1
ATOM 636 C C . ILE A 1 88 ? 27.157 -2.716 -16.728 1.00 97.12 88 ILE A C 1
ATOM 638 O O . ILE A 1 88 ? 28.099 -2.988 -17.466 1.00 97.12 88 ILE A O 1
ATOM 642 N N . GLU A 1 89 ? 27.069 -1.553 -16.079 1.00 90.75 89 GLU A N 1
ATOM 643 C CA . GLU A 1 89 ? 28.101 -0.506 -16.135 1.00 90.75 89 GLU A CA 1
ATOM 644 C C . GLU A 1 89 ? 29.299 -0.767 -15.198 1.00 90.75 89 GLU A C 1
ATOM 646 O O . GLU A 1 89 ? 30.377 -0.215 -15.420 1.00 90.75 89 GLU A O 1
ATOM 651 N N . LEU A 1 90 ? 29.116 -1.607 -14.173 1.00 79.50 90 LEU A N 1
ATOM 652 C CA . LEU A 1 90 ? 30.161 -2.102 -13.263 1.00 79.50 90 LEU A CA 1
ATOM 653 C C . LEU A 1 90 ? 31.161 -3.051 -13.939 1.00 79.50 90 LEU A C 1
ATOM 655 O O . LEU A 1 90 ? 32.361 -2.947 -13.590 1.00 79.50 90 LEU A O 1
#

Foldseek 3Di:
DDDDDDDDDDDDPPPPPDDDDPPDPVPDPQDDPPRDGPPPVPPDPPPVCVVVDDPCVPVPPDDDVVPVVVVVVVVVVVVVVVVVVVVVVD

Radius of gyration: 38.93 Å; Cα contacts (8 Å, |Δi|>4): 11; chains: 1; bounding box: 102×48×75 Å

pLDDT: mean 70.84, std 17.57, range [39.94, 98.75]